Protein AF-A0A0S3EUI8-F1 (afdb_monomer_lite)

pLDDT: mean 81.5, std 19.7, range [36.56, 98.75]

Secondary structure (DSSP, 8-state):
-----G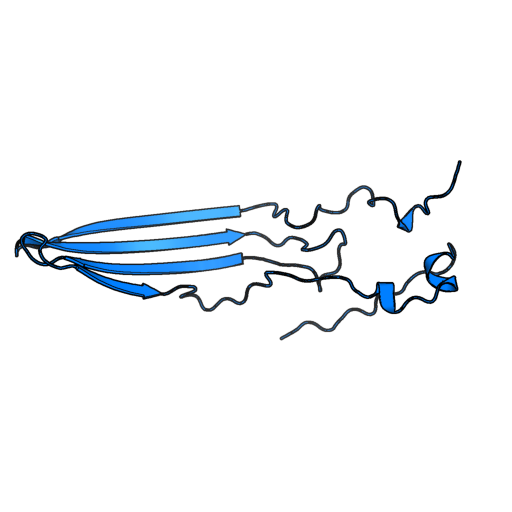GGS--TTPPPTT--S-EEEEEEEEEEE-TTS-EEEEEEEEEEEEEEESSSS--GGGEEEEEEEEEEEEEEE-GGG--EEEEEES-TT-----------GGGG--HHHHT-TT-----PPPPPP-

Radius of gyration: 24.32 Å; chains: 1; bounding box: 59×33×66 Å

InterPro domains:
  IPR036942 TonB-dependent receptor-like, beta-barrel domain superfamily [G3DSA:2.40.170.20] (5-123)

Foldseek 3Di:
DDPAPPVNDLDPPFFAAPDFPDKDKDKDWDKDQDPQQKIKIKIKIKIWTDKGANHSDDAPQRIWIDHIWMWIKMKIADHPRPDIDMDIDTRPVVDDTDPHDDDPCVVVDDPCQVPDPPRDDDDDRDDDDD

Sequence (130 aa):
MTGIPVQTGIPNGINTGQTPKHSLNLTGVYELELANGGGVTLSADWQYKSRYQLELNDDPAFSSETPGVLNGSISYRTPGDKWQFTVWGKNLTNKDVVIFGNDFRFFSYSFGEAFNPEVRISIPAQPPHG

Organism: NCBI:txid1332080

Structure (mmCIF, N/CA/C/O backbone):
data_AF-A0A0S3EUI8-F1
#
_entry.id   AF-A0A0S3EUI8-F1
#
loop_
_atom_site.group_PDB
_atom_site.id
_atom_site.type_symbol
_atom_site.label_atom_id
_atom_site.label_alt_id
_atom_site.label_comp_id
_atom_site.label_asym_id
_atom_site.label_entity_id
_atom_site.label_seq_id
_atom_site.pdbx_PDB_ins_code
_atom_site.Cartn_x
_atom_site.Cartn_y
_atom_site.Cartn_z
_atom_site.occupancy
_atom_site.B_iso_or_equiv
_atom_site.auth_seq_id
_atom_site.auth_comp_id
_atom_site.auth_asym_id
_atom_site.auth_atom_id
_atom_site.pdbx_PDB_model_num
ATOM 1 N N . MET A 1 1 ? 39.490 16.113 -30.251 1.00 36.56 1 MET A N 1
ATOM 2 C CA . MET A 1 1 ? 39.085 15.298 -29.087 1.00 36.56 1 MET A CA 1
ATOM 3 C C . MET A 1 1 ? 37.773 14.628 -29.452 1.00 36.56 1 MET A C 1
ATOM 5 O O . MET A 1 1 ? 36.723 15.235 -29.330 1.00 36.56 1 MET A O 1
ATOM 9 N N . THR A 1 2 ? 37.849 13.433 -30.020 1.00 51.06 2 THR A N 1
ATOM 10 C CA . THR A 1 2 ? 36.707 12.670 -30.542 1.00 51.06 2 THR A CA 1
ATOM 11 C C . THR A 1 2 ? 36.930 11.249 -30.052 1.00 51.06 2 THR A C 1
ATOM 13 O O . THR A 1 2 ? 37.718 10.518 -30.637 1.00 51.06 2 THR A O 1
ATOM 16 N N . GLY A 1 3 ? 36.384 10.920 -28.882 1.00 45.53 3 GLY A N 1
ATOM 17 C CA . GLY A 1 3 ? 36.823 9.736 -28.134 1.00 45.53 3 GLY A CA 1
ATOM 18 C C . GLY A 1 3 ? 35.781 9.151 -27.192 1.00 45.53 3 GLY A C 1
ATOM 19 O O . GLY A 1 3 ? 36.146 8.489 -26.232 1.00 45.53 3 GLY A O 1
ATOM 20 N N . ILE A 1 4 ? 34.499 9.400 -27.448 1.00 41.75 4 ILE A N 1
ATOM 21 C CA . ILE A 1 4 ? 33.407 8.714 -26.760 1.00 41.75 4 ILE A CA 1
ATOM 22 C C . ILE A 1 4 ? 32.559 8.075 -27.866 1.00 41.75 4 ILE A C 1
ATOM 24 O O . ILE A 1 4 ? 31.962 8.816 -28.654 1.00 41.75 4 ILE A O 1
ATOM 28 N N . PRO A 1 5 ? 32.555 6.735 -28.010 1.00 42.94 5 PRO A N 1
ATOM 29 C CA . PRO A 1 5 ? 31.640 6.048 -28.914 1.00 42.94 5 PRO A CA 1
ATOM 30 C C . PRO A 1 5 ? 30.206 6.513 -28.637 1.00 42.94 5 PRO A C 1
ATOM 32 O O . PRO A 1 5 ? 29.818 6.604 -27.474 1.00 42.94 5 PRO A O 1
ATOM 35 N N . VAL A 1 6 ? 29.388 6.757 -29.668 1.00 48.84 6 VAL A N 1
ATOM 36 C CA . VAL A 1 6 ? 27.946 7.080 -29.506 1.00 48.84 6 VAL A CA 1
ATOM 37 C C . VAL A 1 6 ? 27.223 6.047 -28.624 1.00 48.84 6 VAL A C 1
ATOM 39 O O . VAL A 1 6 ? 26.258 6.376 -27.949 1.00 48.84 6 VAL A O 1
ATOM 42 N N . GLN A 1 7 ? 27.760 4.829 -28.559 1.00 49.28 7 GLN A N 1
ATOM 43 C CA . GLN A 1 7 ? 27.307 3.709 -27.734 1.00 49.28 7 GLN A CA 1
ATOM 44 C C . GLN A 1 7 ? 27.575 3.863 -26.220 1.00 49.28 7 GLN A C 1
ATOM 46 O O . GLN A 1 7 ? 27.066 3.077 -25.432 1.00 49.28 7 GLN A O 1
ATOM 51 N N . THR A 1 8 ? 28.359 4.866 -25.814 1.00 47.72 8 THR A N 1
ATOM 52 C CA . THR A 1 8 ? 28.654 5.219 -24.407 1.00 47.72 8 THR A CA 1
ATOM 53 C C . THR A 1 8 ? 28.027 6.553 -23.982 1.00 47.72 8 THR A C 1
ATOM 55 O O . THR A 1 8 ? 28.089 6.923 -22.812 1.00 47.72 8 THR A O 1
ATOM 58 N N . GLY A 1 9 ? 27.413 7.286 -24.918 1.00 50.75 9 GLY A N 1
ATOM 59 C CA . GLY A 1 9 ? 26.541 8.412 -24.591 1.00 50.75 9 GLY A CA 1
ATOM 60 C C . GLY A 1 9 ? 25.160 7.895 -24.207 1.00 50.75 9 GLY A C 1
ATOM 61 O O . GLY A 1 9 ? 24.730 6.887 -24.752 1.00 50.75 9 GLY A O 1
ATOM 62 N N . ILE A 1 10 ? 24.462 8.575 -23.292 1.00 56.81 10 ILE A N 1
ATOM 63 C CA . ILE A 1 10 ? 23.057 8.272 -22.980 1.00 56.81 10 ILE A CA 1
ATOM 64 C C . ILE A 1 10 ? 22.254 8.401 -24.284 1.00 56.81 10 ILE A C 1
ATOM 66 O O . ILE A 1 10 ? 22.205 9.508 -24.829 1.00 56.81 10 ILE A O 1
ATOM 70 N N . PRO A 1 11 ? 21.661 7.315 -24.820 1.00 58.75 11 PRO A N 1
ATOM 71 C CA . PRO A 1 11 ? 20.861 7.409 -26.032 1.00 58.75 11 PRO A CA 1
ATOM 72 C C . PRO A 1 11 ? 19.771 8.481 -25.895 1.00 58.75 11 PRO A C 1
ATOM 74 O O . PRO A 1 11 ? 19.094 8.585 -24.873 1.00 58.75 11 PRO A O 1
ATOM 77 N N . ASN A 1 12 ? 19.584 9.305 -26.924 1.00 61.78 12 ASN A N 1
ATOM 78 C CA . ASN A 1 12 ? 18.471 10.250 -26.928 1.00 61.78 12 ASN A CA 1
ATOM 79 C C . ASN A 1 12 ? 17.155 9.468 -27.070 1.00 61.78 12 ASN A C 1
ATOM 81 O O . ASN A 1 12 ? 16.988 8.717 -28.028 1.00 61.78 12 ASN A O 1
ATOM 85 N N . GLY A 1 13 ? 16.217 9.673 -26.142 1.00 67.00 13 GLY A N 1
ATOM 86 C CA . GLY A 1 13 ? 14.861 9.114 -26.218 1.00 67.00 13 GLY A CA 1
ATOM 87 C C . GLY A 1 13 ? 14.603 7.821 -25.435 1.00 67.00 13 GLY A C 1
ATOM 88 O O . GLY A 1 13 ? 13.474 7.337 -25.479 1.00 67.00 13 GLY A O 1
ATOM 89 N N . ILE A 1 14 ? 15.581 7.282 -24.700 1.00 67.12 14 ILE A N 1
ATOM 90 C CA . ILE A 1 14 ? 15.333 6.186 -23.744 1.00 67.12 14 ILE A CA 1
ATOM 91 C C . ILE A 1 14 ? 14.808 6.722 -22.410 1.00 67.12 14 ILE A C 1
ATOM 93 O O . ILE A 1 14 ? 15.141 7.833 -21.988 1.00 67.12 14 ILE A O 1
ATOM 97 N N . ASN A 1 15 ? 13.968 5.929 -21.742 1.00 69.38 15 ASN A N 1
ATOM 98 C CA . ASN A 1 15 ? 13.445 6.302 -20.432 1.00 69.38 15 ASN A CA 1
ATOM 99 C C . ASN A 1 15 ? 14.578 6.310 -19.401 1.00 69.38 15 ASN A C 1
ATOM 101 O O . ASN A 1 15 ? 15.429 5.422 -19.377 1.00 69.38 15 ASN A O 1
ATOM 105 N N . THR A 1 16 ? 14.566 7.301 -18.514 1.00 74.50 16 THR A N 1
ATOM 106 C CA . THR A 1 16 ? 15.448 7.303 -17.350 1.00 74.50 16 THR A CA 1
ATOM 107 C C . THR A 1 16 ? 15.092 6.131 -16.436 1.00 74.50 16 THR A C 1
ATOM 109 O O . THR A 1 16 ? 13.914 5.860 -16.176 1.00 74.50 16 THR A O 1
ATOM 112 N N . GLY A 1 17 ? 16.113 5.442 -15.925 1.00 82.94 17 GLY A N 1
ATOM 113 C CA . GLY A 1 17 ? 15.925 4.390 -14.932 1.00 82.94 17 GLY A CA 1
ATOM 114 C C . GLY A 1 17 ? 15.180 4.910 -13.697 1.00 82.94 17 GLY A C 1
ATOM 115 O O . GLY A 1 17 ? 15.218 6.100 -13.376 1.00 82.94 17 GLY A O 1
ATOM 116 N N . GLN A 1 18 ? 14.470 4.020 -13.010 1.00 89.25 18 GLN A N 1
ATOM 117 C CA . GLN A 1 18 ? 13.734 4.292 -11.770 1.00 89.25 18 GLN A CA 1
ATOM 118 C C . GLN A 1 18 ? 12.658 5.388 -11.890 1.00 89.25 18 GLN A C 1
ATOM 120 O O . GLN A 1 18 ? 12.260 5.979 -10.888 1.00 89.25 18 GLN A O 1
ATOM 125 N N . THR A 1 19 ? 12.165 5.663 -13.103 1.00 90.62 19 THR A N 1
ATOM 126 C CA . THR A 1 19 ? 11.233 6.771 -13.364 1.00 90.62 19 THR A CA 1
ATOM 127 C C . THR A 1 19 ? 9.889 6.256 -13.899 1.00 90.62 19 THR A C 1
ATOM 129 O O . THR A 1 19 ? 9.646 6.281 -15.108 1.00 90.62 19 THR A O 1
ATOM 132 N N . PRO A 1 20 ? 8.988 5.751 -13.034 1.00 92.69 20 PRO A N 1
ATOM 133 C CA . PRO A 1 20 ? 7.649 5.358 -13.458 1.00 92.69 20 PRO A CA 1
ATOM 134 C C . PRO A 1 20 ? 6.844 6.565 -13.937 1.00 92.69 20 PRO A C 1
ATOM 136 O O . PRO A 1 20 ? 6.795 7.598 -13.273 1.00 92.69 20 PRO A O 1
ATOM 139 N N . LYS A 1 21 ? 6.165 6.412 -15.080 1.00 93.25 21 LYS A N 1
ATOM 140 C CA . LYS A 1 21 ? 5.318 7.470 -15.658 1.00 93.25 21 LYS A CA 1
ATOM 141 C C . LYS A 1 21 ? 4.116 7.799 -14.777 1.00 93.25 21 LYS A C 1
ATOM 143 O O . LYS A 1 21 ? 3.705 8.953 -14.699 1.00 93.25 21 LYS A O 1
ATOM 148 N N . HIS A 1 22 ? 3.558 6.787 -14.116 1.00 96.12 22 HIS A N 1
ATOM 149 C CA . HIS A 1 22 ? 2.429 6.934 -13.211 1.00 96.12 22 HIS A CA 1
ATOM 150 C C . HIS A 1 22 ? 2.714 6.209 -11.898 1.00 96.12 22 HIS A C 1
ATOM 152 O O . HIS A 1 22 ? 3.080 5.033 -11.890 1.00 96.12 22 HIS A O 1
ATOM 158 N N . SER A 1 23 ? 2.507 6.910 -10.788 1.00 97.56 23 SER A N 1
ATOM 159 C CA . SER A 1 23 ? 2.603 6.372 -9.434 1.00 97.56 23 SER A CA 1
ATOM 160 C C . SER A 1 23 ? 1.412 6.871 -8.627 1.00 97.56 23 SER A C 1
ATOM 162 O O . SER A 1 23 ? 1.046 8.040 -8.733 1.00 97.56 23 SER A O 1
ATOM 164 N N . LEU A 1 24 ? 0.824 6.000 -7.813 1.00 98.06 24 LEU A N 1
ATOM 165 C CA . LEU A 1 24 ? -0.296 6.327 -6.937 1.00 98.06 24 LEU A CA 1
ATOM 166 C C . LEU A 1 24 ? -0.118 5.614 -5.598 1.00 98.06 24 LEU A C 1
ATOM 168 O O . LEU A 1 24 ? 0.187 4.426 -5.571 1.00 98.06 24 LEU A O 1
ATOM 172 N N . ASN A 1 25 ? -0.332 6.340 -4.503 1.00 97.88 25 ASN A N 1
ATOM 173 C CA . ASN A 1 25 ? -0.401 5.786 -3.156 1.00 97.88 25 ASN A CA 1
ATOM 174 C C . ASN A 1 25 ? -1.718 6.234 -2.528 1.00 97.88 25 ASN A C 1
ATOM 176 O O . ASN A 1 25 ? -2.051 7.419 -2.584 1.00 97.88 25 ASN A O 1
ATOM 180 N N . LEU A 1 26 ? -2.459 5.294 -1.955 1.00 98.25 26 LEU A N 1
ATOM 181 C CA . LEU A 1 26 ? -3.726 5.552 -1.288 1.00 98.25 26 LEU A CA 1
ATOM 182 C C . LEU A 1 26 ? -3.696 4.916 0.097 1.00 98.25 26 LEU A C 1
ATOM 184 O O . LEU A 1 26 ? -3.558 3.702 0.220 1.00 98.25 26 LEU A O 1
ATOM 188 N N . THR A 1 27 ? -3.880 5.733 1.127 1.00 98.44 27 THR A N 1
ATOM 189 C CA . THR A 1 27 ? -3.909 5.277 2.516 1.00 98.44 27 THR A CA 1
ATOM 190 C C . THR A 1 27 ? -5.253 5.635 3.134 1.00 98.44 27 THR A C 1
ATOM 192 O O . THR A 1 27 ? -5.728 6.761 2.994 1.00 98.44 27 THR A O 1
ATOM 195 N N . GLY A 1 28 ? -5.866 4.672 3.816 1.00 98.44 28 GLY A N 1
ATOM 196 C CA . GLY A 1 28 ? -7.104 4.851 4.562 1.00 98.44 28 GLY A CA 1
ATOM 197 C C . GLY A 1 28 ? -6.923 4.412 6.007 1.00 98.44 28 GLY A C 1
ATOM 198 O O . GLY A 1 28 ? -6.335 3.361 6.269 1.00 98.44 28 GLY A O 1
ATOM 199 N N . VAL A 1 29 ? -7.443 5.211 6.935 1.00 98.62 29 VAL A N 1
ATOM 200 C CA . VAL A 1 29 ? -7.518 4.876 8.359 1.00 98.62 29 VAL A CA 1
ATOM 201 C C . VAL A 1 29 ? -8.945 5.114 8.822 1.00 98.62 29 VAL A C 1
ATOM 203 O O . VAL A 1 29 ? -9.539 6.145 8.507 1.00 98.62 29 VAL A O 1
ATOM 206 N N . TYR A 1 30 ? -9.497 4.148 9.544 1.00 98.56 30 TYR A N 1
ATOM 207 C CA . TYR A 1 30 ? -10.821 4.242 10.132 1.00 98.56 30 TYR A CA 1
ATOM 208 C C . TYR A 1 30 ? -10.756 3.895 11.613 1.00 98.56 30 TYR A C 1
ATOM 210 O O . TYR A 1 30 ? -10.237 2.842 11.986 1.00 98.56 30 TYR A O 1
ATOM 218 N N . GLU A 1 31 ? -11.297 4.781 12.439 1.00 98.12 31 GLU A N 1
ATOM 219 C CA . GLU A 1 31 ? -11.345 4.634 13.888 1.00 98.12 31 GLU A CA 1
ATOM 220 C C . GLU A 1 31 ? -12.792 4.443 14.329 1.00 98.12 31 GLU A C 1
ATOM 222 O O . GLU A 1 31 ? -13.682 5.217 13.972 1.00 98.12 31 GLU A O 1
ATOM 227 N N . LEU A 1 32 ? -13.017 3.383 15.096 1.00 97.88 32 LEU A N 1
ATOM 228 C CA . LEU A 1 32 ? -14.309 3.022 15.648 1.00 97.88 32 LEU A CA 1
ATOM 229 C C . LEU A 1 32 ? -14.209 2.998 17.170 1.00 97.88 32 LEU A C 1
ATOM 231 O O . LEU A 1 32 ? -13.534 2.139 17.738 1.00 97.88 32 LEU A O 1
ATOM 235 N N . GLU A 1 33 ? -14.932 3.900 17.821 1.00 97.75 33 GLU A N 1
ATOM 236 C CA . GLU A 1 33 ? -15.163 3.831 19.262 1.00 97.75 33 GLU A CA 1
ATOM 237 C C . GLU A 1 33 ? -16.246 2.784 19.555 1.00 97.75 33 GLU A C 1
ATOM 239 O O . GLU A 1 33 ? -17.314 2.760 18.937 1.00 97.75 33 GLU A O 1
ATOM 244 N N . LEU A 1 34 ? -15.963 1.886 20.493 1.00 96.62 34 LEU A N 1
ATOM 245 C CA . LEU A 1 34 ? -16.860 0.814 20.900 1.00 96.62 34 LEU A CA 1
ATOM 246 C C . LEU A 1 34 ? -17.694 1.242 22.110 1.00 96.62 34 LEU A C 1
ATOM 248 O O . LEU A 1 34 ? -17.251 2.002 22.968 1.00 96.62 34 LEU A O 1
ATOM 252 N N . ALA A 1 35 ? -18.887 0.663 22.253 1.00 95.88 35 ALA A N 1
ATOM 253 C CA . ALA A 1 35 ? -19.795 0.974 23.361 1.00 95.88 35 ALA A CA 1
ATOM 254 C C . ALA A 1 35 ? -19.211 0.679 24.760 1.00 95.88 35 ALA A C 1
ATOM 256 O O . ALA A 1 35 ? -19.668 1.245 25.749 1.00 95.88 35 ALA A O 1
ATOM 257 N N . ASN A 1 36 ? -18.204 -0.195 24.858 1.00 95.06 36 ASN A N 1
ATOM 258 C CA . ASN A 1 36 ? -17.504 -0.489 26.111 1.00 95.06 36 ASN A CA 1
ATOM 259 C C . ASN A 1 36 ? -16.390 0.526 26.448 1.00 95.06 36 ASN A C 1
ATOM 261 O O . ASN A 1 36 ? -15.695 0.334 27.444 1.00 95.06 36 ASN A O 1
ATOM 265 N N . GLY A 1 37 ? -16.198 1.566 25.629 1.00 95.94 37 GLY A N 1
ATOM 266 C CA . GLY A 1 37 ? -15.152 2.580 25.779 1.00 95.94 37 GLY A CA 1
ATOM 267 C C . GLY A 1 37 ? -13.776 2.163 25.253 1.00 95.94 37 GLY A C 1
ATOM 268 O O . GLY A 1 37 ? -12.806 2.877 25.485 1.00 95.94 37 GLY A O 1
ATOM 269 N N . GLY A 1 38 ? -13.668 0.996 24.608 1.00 97.56 38 GLY A N 1
ATOM 270 C CA . GLY A 1 38 ? -12.490 0.611 23.827 1.00 97.56 38 GLY A CA 1
ATOM 271 C C . GLY A 1 38 ? -12.567 1.146 22.397 1.00 97.56 38 GLY A C 1
ATOM 272 O O . GLY A 1 38 ? -13.607 1.639 21.975 1.00 97.56 38 GLY A O 1
ATOM 273 N N . GLY A 1 39 ? -11.491 0.993 21.627 1.00 98.38 39 GLY A N 1
ATOM 274 C CA . GLY A 1 39 ? -11.428 1.473 20.243 1.00 98.38 39 GLY A CA 1
ATOM 275 C C . GLY A 1 39 ? -10.828 0.447 19.290 1.00 98.38 39 GLY A C 1
ATOM 276 O O . GLY A 1 39 ? -9.975 -0.349 19.684 1.00 98.38 39 GLY A O 1
ATOM 277 N N . VAL A 1 40 ? -11.261 0.465 18.032 1.00 98.50 40 VAL A N 1
ATOM 278 C CA . VAL A 1 40 ? -10.650 -0.298 16.938 1.00 98.50 40 VAL A CA 1
ATOM 279 C C . VAL A 1 40 ? -10.166 0.665 15.865 1.00 98.50 40 VAL A C 1
ATOM 281 O O . VAL A 1 40 ? -10.935 1.492 15.385 1.00 98.50 40 VAL A O 1
ATOM 284 N N . THR A 1 41 ? -8.916 0.510 15.441 1.00 98.75 41 THR A N 1
ATOM 285 C CA . THR A 1 41 ? -8.353 1.227 14.295 1.00 98.75 41 THR A CA 1
ATOM 286 C C . THR A 1 41 ? -8.062 0.238 13.179 1.00 98.75 41 THR A C 1
ATOM 288 O O . THR A 1 41 ? -7.320 -0.730 13.366 1.00 98.75 41 THR A O 1
ATOM 291 N N . LEU A 1 42 ? -8.635 0.493 12.009 1.00 98.69 42 LEU A N 1
ATOM 292 C CA . LEU A 1 42 ? -8.351 -0.220 10.772 1.00 98.69 42 LEU A CA 1
ATOM 293 C C . LEU A 1 42 ? -7.488 0.677 9.894 1.00 98.69 42 LEU A C 1
ATOM 295 O O . LEU A 1 42 ? -7.861 1.820 9.641 1.00 98.69 42 LEU A O 1
ATOM 299 N N . SER A 1 43 ? -6.374 0.151 9.396 1.00 98.69 43 SER A N 1
ATOM 300 C CA . SER A 1 43 ? -5.498 0.879 8.477 1.00 98.69 43 SER A CA 1
ATOM 301 C C . SER A 1 43 ? -5.211 0.040 7.243 1.00 98.69 43 SER A C 1
ATOM 303 O O . SER A 1 43 ? -4.934 -1.156 7.352 1.00 98.69 43 SER A O 1
ATOM 305 N N . ALA A 1 44 ? -5.234 0.679 6.079 1.00 98.56 44 ALA A N 1
ATOM 306 C CA . ALA A 1 44 ? -4.875 0.081 4.803 1.00 98.56 44 ALA A CA 1
ATOM 307 C C . ALA A 1 44 ? -4.034 1.060 3.976 1.00 98.56 44 ALA A C 1
ATOM 309 O O . ALA A 1 44 ? -4.299 2.260 3.960 1.00 98.56 44 ALA A O 1
ATOM 310 N N . ASP A 1 45 ? -3.032 0.536 3.280 1.00 98.56 45 ASP A N 1
ATOM 311 C CA . ASP A 1 45 ? -2.131 1.291 2.412 1.00 98.56 45 ASP A CA 1
ATOM 312 C C . ASP A 1 45 ? -1.957 0.549 1.089 1.00 98.56 45 ASP A C 1
ATOM 314 O O . ASP A 1 45 ? -1.548 -0.611 1.075 1.00 98.56 45 ASP A O 1
ATOM 318 N N . TRP A 1 46 ? -2.291 1.202 -0.018 1.00 98.56 46 TRP A N 1
ATOM 319 C CA . TRP A 1 46 ? -2.221 0.633 -1.355 1.00 98.56 46 TRP A CA 1
ATOM 320 C C . TRP A 1 46 ? -1.278 1.441 -2.240 1.00 98.56 46 TRP A C 1
ATOM 322 O O . TRP A 1 46 ? -1.399 2.662 -2.338 1.00 98.56 46 TRP A O 1
ATOM 332 N N . GLN A 1 47 ? -0.364 0.746 -2.914 1.00 98.38 47 GLN A N 1
ATOM 333 C CA . GLN A 1 47 ? 0.690 1.358 -3.721 1.00 98.38 47 GLN A CA 1
ATOM 334 C C . GLN A 1 47 ? 0.674 0.817 -5.147 1.00 98.38 47 GLN A C 1
ATOM 336 O O . GLN A 1 47 ? 0.658 -0.397 -5.364 1.00 98.38 47 GLN A O 1
ATOM 341 N N . TYR A 1 48 ? 0.748 1.719 -6.121 1.00 98.00 48 TYR A N 1
ATOM 342 C CA . TYR A 1 48 ? 0.829 1.400 -7.539 1.00 98.00 48 TYR A CA 1
ATOM 343 C C . TYR A 1 48 ? 1.918 2.204 -8.244 1.00 98.00 48 TYR A C 1
ATOM 345 O O . TYR A 1 48 ? 2.034 3.416 -8.061 1.00 98.00 48 TYR A O 1
ATOM 353 N N . LYS A 1 49 ? 2.674 1.529 -9.110 1.00 97.69 49 LYS A N 1
ATOM 354 C CA . LYS A 1 49 ? 3.623 2.128 -10.051 1.00 97.69 49 LYS A CA 1
ATOM 355 C C . LYS A 1 49 ? 3.477 1.427 -11.392 1.00 97.69 49 LYS A C 1
ATOM 357 O O . LYS A 1 49 ? 3.610 0.204 -11.456 1.00 97.69 49 LYS A O 1
ATOM 362 N N . SER A 1 50 ? 3.234 2.198 -12.451 1.00 95.88 50 SER A N 1
ATOM 363 C CA . SER A 1 50 ? 3.287 1.690 -13.825 1.00 95.88 50 SER A CA 1
ATOM 364 C C . SER A 1 50 ? 4.680 1.152 -14.138 1.00 95.88 50 SER A C 1
ATOM 366 O O . SER A 1 50 ? 5.653 1.618 -13.545 1.00 95.88 50 SER A O 1
ATOM 368 N N . ARG A 1 51 ? 4.783 0.269 -15.134 1.00 93.94 51 ARG A N 1
ATOM 369 C CA . ARG A 1 51 ? 6.063 -0.256 -15.616 1.00 93.94 51 ARG A CA 1
ATOM 370 C C . ARG A 1 51 ? 7.106 0.836 -15.863 1.00 93.94 51 ARG A C 1
ATOM 372 O O . ARG A 1 51 ? 6.801 1.878 -16.447 1.00 93.94 51 ARG A O 1
ATOM 379 N N . TYR A 1 52 ? 8.328 0.568 -15.426 1.00 91.75 52 TYR A N 1
ATOM 380 C CA . TYR A 1 52 ? 9.489 1.438 -15.567 1.00 91.75 52 TYR A CA 1
ATOM 381 C C . TYR A 1 52 ? 10.767 0.613 -15.733 1.00 91.75 52 TYR A C 1
ATOM 383 O O . TYR A 1 52 ? 10.783 -0.573 -15.408 1.00 91.75 52 TYR A O 1
ATOM 391 N N . GLN A 1 53 ? 11.827 1.239 -16.244 1.00 90.50 53 GLN A N 1
ATOM 392 C CA . GLN A 1 53 ? 13.132 0.592 -16.382 1.00 90.50 53 GLN A CA 1
ATOM 393 C C . GLN A 1 53 ? 13.941 0.735 -15.094 1.00 90.50 53 GLN A C 1
ATOM 395 O O . GLN A 1 53 ? 13.908 1.781 -14.451 1.00 90.50 53 GLN A O 1
ATOM 400 N N . LEU A 1 54 ? 14.667 -0.304 -14.705 1.00 89.69 54 LEU A N 1
ATOM 401 C CA . LEU A 1 54 ? 15.597 -0.315 -13.575 1.00 89.69 54 LEU A CA 1
ATOM 402 C C . LEU A 1 54 ? 16.955 0.269 -13.973 1.00 89.69 54 LEU A C 1
ATOM 404 O O . LEU A 1 54 ? 17.625 0.858 -13.128 1.00 89.69 54 LEU A O 1
ATOM 408 N N . GLU A 1 55 ? 17.299 0.160 -15.256 1.00 82.88 55 GLU A N 1
ATOM 409 C CA . GLU A 1 55 ? 18.534 0.641 -15.865 1.00 82.88 55 GLU A CA 1
ATOM 410 C C . GLU A 1 55 ? 18.280 1.627 -17.015 1.00 82.88 55 GLU A C 1
ATOM 412 O O . GLU A 1 55 ? 17.150 1.838 -17.449 1.00 82.88 55 GLU A O 1
ATOM 417 N N . LEU A 1 56 ? 19.353 2.240 -17.521 1.00 77.06 56 LEU A N 1
ATOM 418 C CA . LEU A 1 56 ? 19.335 3.132 -18.680 1.00 77.06 56 LEU A CA 1
ATOM 419 C C . LEU A 1 56 ? 19.374 2.337 -20.003 1.00 77.06 56 LEU A C 1
ATOM 421 O O . LEU A 1 56 ? 20.245 2.527 -20.849 1.00 77.06 56 LEU A O 1
ATOM 425 N N . ASN A 1 57 ? 18.445 1.399 -20.157 1.00 73.56 57 ASN A N 1
ATOM 426 C CA . ASN A 1 57 ? 18.227 0.618 -21.371 1.00 73.56 57 ASN A CA 1
ATOM 427 C C . ASN A 1 57 ? 16.756 0.162 -21.429 1.00 73.56 57 ASN A C 1
ATOM 429 O O . ASN A 1 57 ? 16.030 0.272 -20.444 1.00 73.56 57 ASN A O 1
ATOM 433 N N . ASP A 1 58 ? 16.310 -0.327 -22.588 1.00 74.12 58 ASP A N 1
ATOM 434 C CA . ASP A 1 58 ? 14.923 -0.773 -22.792 1.00 74.12 58 ASP A CA 1
ATOM 435 C C . ASP A 1 58 ? 14.745 -2.300 -22.691 1.00 74.12 58 ASP A C 1
ATOM 437 O O . ASP A 1 58 ? 13.753 -2.847 -23.175 1.00 74.12 58 ASP A O 1
ATOM 441 N N . ASP A 1 59 ? 15.693 -3.010 -22.075 1.00 78.62 59 ASP A N 1
ATOM 442 C CA . ASP A 1 59 ? 15.609 -4.462 -21.939 1.00 78.62 59 ASP A CA 1
ATOM 443 C C . ASP A 1 59 ? 14.486 -4.860 -20.959 1.00 78.62 59 ASP A C 1
ATOM 445 O O . ASP A 1 59 ? 14.518 -4.465 -19.789 1.00 78.62 59 ASP A O 1
ATOM 449 N N . PRO A 1 60 ? 13.506 -5.684 -21.377 1.00 80.88 60 PRO A N 1
ATOM 450 C CA . PRO A 1 60 ? 12.438 -6.146 -20.495 1.00 80.88 60 PRO A CA 1
ATOM 451 C C . PRO A 1 60 ? 12.933 -6.864 -19.232 1.00 80.88 60 PRO A C 1
ATOM 453 O O . PRO A 1 60 ? 12.235 -6.826 -18.214 1.00 80.88 60 PRO A O 1
ATOM 456 N N . ALA A 1 61 ? 14.118 -7.488 -19.277 1.00 81.62 61 ALA A N 1
ATOM 457 C CA . ALA A 1 61 ? 14.737 -8.158 -18.133 1.00 81.62 61 ALA A CA 1
ATOM 458 C C . ALA A 1 61 ? 15.094 -7.188 -16.994 1.00 81.62 61 ALA A C 1
ATOM 460 O O . ALA A 1 61 ? 15.194 -7.608 -15.841 1.00 81.62 61 ALA A O 1
ATOM 461 N N . PHE A 1 62 ? 15.238 -5.897 -17.300 1.00 88.25 62 PHE A N 1
ATOM 462 C CA . PHE A 1 62 ? 15.495 -4.834 -16.333 1.00 88.25 62 PHE A CA 1
ATOM 463 C C . PHE A 1 62 ? 14.292 -3.908 -16.185 1.00 88.25 62 PHE 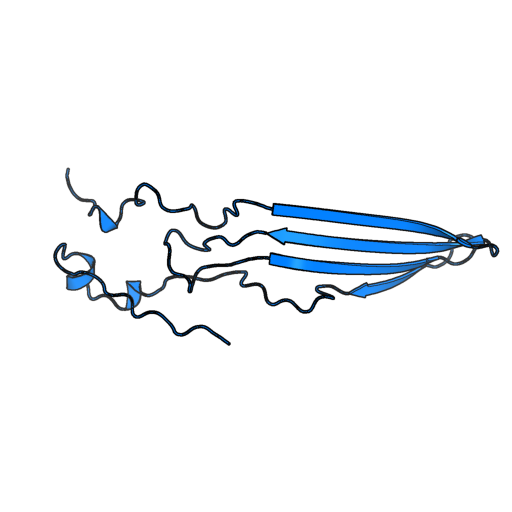A C 1
ATOM 465 O O . PHE A 1 62 ? 14.458 -2.734 -15.878 1.00 88.25 62 PHE A O 1
ATOM 472 N N . SER A 1 63 ? 13.074 -4.423 -16.356 1.00 90.69 63 SER A N 1
ATOM 473 C CA . SER A 1 63 ? 11.853 -3.673 -16.064 1.00 90.69 63 SER A CA 1
ATOM 474 C C . SER A 1 63 ? 11.267 -4.044 -14.700 1.00 90.69 63 SER A C 1
ATOM 476 O O . SER A 1 63 ? 11.426 -5.160 -14.207 1.00 90.69 63 SER A O 1
ATOM 478 N N . SER A 1 64 ? 10.578 -3.094 -14.077 1.00 94.38 64 SER A N 1
ATOM 479 C CA . SER A 1 64 ? 9.861 -3.288 -12.819 1.00 94.38 64 SER A CA 1
ATOM 480 C C . SER A 1 64 ? 8.506 -2.599 -12.851 1.00 94.38 64 SER A C 1
ATOM 482 O O . SER A 1 64 ? 8.263 -1.698 -13.654 1.00 94.38 64 SER A O 1
ATOM 484 N N . GLU A 1 65 ? 7.608 -3.035 -11.977 1.00 95.50 65 GLU A N 1
ATOM 485 C CA . GLU A 1 65 ? 6.312 -2.421 -11.726 1.00 95.50 65 GLU A CA 1
ATOM 486 C C . GLU A 1 65 ? 5.854 -2.722 -10.296 1.00 95.50 65 GLU A C 1
ATOM 488 O O . GLU A 1 65 ? 6.326 -3.654 -9.647 1.00 95.50 65 GLU A O 1
ATOM 493 N N . THR A 1 66 ? 4.918 -1.925 -9.784 1.00 97.12 66 THR A N 1
ATOM 494 C CA . THR A 1 66 ? 4.232 -2.210 -8.517 1.00 97.12 66 THR A CA 1
ATOM 495 C C . THR A 1 66 ? 2.744 -2.324 -8.831 1.00 97.12 66 THR A C 1
ATOM 497 O O . THR A 1 66 ? 2.056 -1.304 -8.868 1.00 97.12 66 THR A O 1
ATOM 500 N N . PRO A 1 67 ? 2.220 -3.530 -9.113 1.00 94.00 67 PRO A N 1
ATOM 501 C CA . PRO A 1 67 ? 0.870 -3.706 -9.639 1.00 94.00 67 PRO A CA 1
ATOM 502 C C . PRO A 1 67 ? -0.168 -3.775 -8.508 1.00 94.00 67 PRO A C 1
ATOM 504 O O . PRO A 1 67 ? -0.925 -4.739 -8.396 1.00 94.00 67 PRO A O 1
ATOM 507 N N . GLY A 1 68 ? -0.191 -2.758 -7.642 1.00 96.38 68 GLY A N 1
ATOM 508 C CA . GLY A 1 68 ? -1.154 -2.671 -6.545 1.00 96.38 68 GLY A CA 1
ATOM 509 C C . GLY A 1 68 ? -0.793 -3.559 -5.351 1.00 96.38 68 GLY A C 1
ATOM 510 O O . GLY A 1 68 ? -1.420 -4.595 -5.113 1.00 96.38 68 GLY A O 1
ATOM 511 N N . VAL A 1 69 ? 0.210 -3.147 -4.580 1.00 98.38 69 VAL A N 1
ATOM 512 C C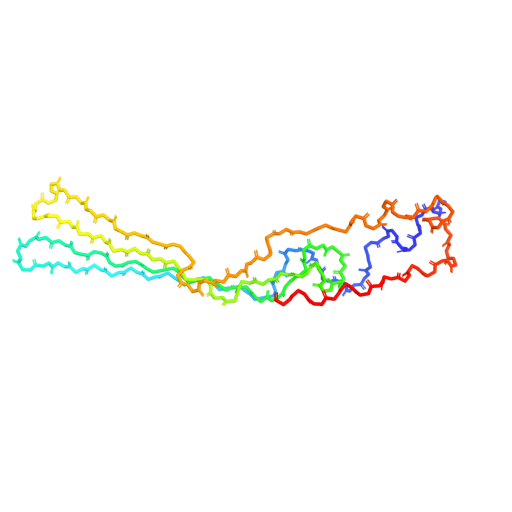A . VAL A 1 69 ? 0.592 -3.805 -3.322 1.00 98.38 69 VAL A CA 1
ATOM 513 C C . VAL A 1 69 ? -0.261 -3.238 -2.192 1.00 98.38 69 VAL A C 1
ATOM 515 O O . VAL A 1 69 ? -0.262 -2.027 -1.988 1.00 98.38 69 VAL A O 1
ATOM 518 N N . LEU A 1 70 ? -0.979 -4.104 -1.470 1.00 98.62 70 LEU A N 1
ATOM 519 C CA . LEU A 1 70 ? -1.794 -3.720 -0.313 1.00 98.62 70 LEU A CA 1
ATOM 520 C C . LEU A 1 70 ? -1.104 -4.117 0.994 1.00 98.62 70 LEU A C 1
ATOM 522 O O . LEU A 1 70 ? -0.715 -5.268 1.177 1.00 98.62 70 LEU A O 1
ATOM 526 N N . ASN A 1 71 ? -1.022 -3.185 1.931 1.00 98.69 71 ASN A N 1
ATOM 527 C CA . ASN A 1 71 ? -0.600 -3.397 3.308 1.00 98.69 71 ASN A CA 1
ATOM 528 C C . ASN A 1 71 ? -1.763 -3.052 4.239 1.00 98.69 71 ASN A C 1
ATOM 530 O O . ASN A 1 71 ? -2.632 -2.256 3.881 1.00 98.69 71 ASN A O 1
ATOM 534 N N . GLY A 1 72 ? -1.782 -3.617 5.444 1.00 98.69 72 GLY A N 1
ATOM 535 C CA . GLY A 1 72 ? -2.827 -3.276 6.399 1.00 98.69 72 GLY A CA 1
ATOM 536 C C . GLY A 1 72 ? -2.555 -3.711 7.827 1.00 98.69 72 GLY A C 1
ATOM 537 O O . GLY A 1 72 ? -1.664 -4.517 8.108 1.00 98.69 72 GLY A O 1
ATOM 538 N N . SER A 1 73 ? -3.347 -3.155 8.737 1.00 98.75 73 SER A N 1
ATOM 539 C CA . SER A 1 73 ? -3.314 -3.491 10.155 1.00 98.75 73 SER A CA 1
ATOM 540 C C . SER A 1 73 ? -4.668 -3.292 10.821 1.00 98.75 73 SER A C 1
ATOM 542 O O . SER A 1 73 ? -5.444 -2.423 10.428 1.00 98.75 73 SER A O 1
ATOM 544 N N . ILE A 1 74 ? -4.898 -4.055 11.885 1.00 98.69 74 ILE A N 1
ATOM 545 C CA . ILE A 1 74 ? -6.029 -3.910 12.797 1.00 98.69 74 ILE A CA 1
ATOM 546 C C . ILE A 1 74 ? -5.459 -3.724 14.196 1.00 98.69 74 ILE A C 1
ATOM 548 O O . ILE A 1 74 ? -4.679 -4.557 14.661 1.00 98.69 74 ILE A O 1
ATOM 552 N N . SER A 1 75 ? -5.850 -2.643 14.863 1.00 98.69 75 SER A N 1
ATOM 553 C CA . SER A 1 75 ? -5.479 -2.365 16.249 1.00 98.69 75 SER A CA 1
ATOM 554 C C . SER A 1 75 ? -6.715 -2.322 17.130 1.00 98.69 75 SER A C 1
ATOM 556 O O . SER A 1 75 ? -7.705 -1.704 16.759 1.00 98.69 75 SER A O 1
ATOM 558 N N . TYR A 1 76 ? -6.648 -2.943 18.303 1.00 98.50 76 TYR A N 1
ATOM 559 C CA . TYR A 1 76 ? -7.657 -2.831 19.350 1.00 98.50 76 TYR A CA 1
ATOM 560 C C . TYR A 1 76 ? -7.045 -2.195 20.592 1.00 98.50 76 TYR A C 1
ATOM 562 O O . TYR A 1 76 ? -6.009 -2.651 21.078 1.00 98.50 76 TYR A O 1
ATOM 570 N N . ARG A 1 77 ? -7.714 -1.177 21.123 1.00 98.50 77 ARG A N 1
ATOM 571 C CA . ARG A 1 77 ? -7.375 -0.475 22.357 1.00 98.50 77 ARG A CA 1
ATOM 572 C C . ARG A 1 77 ? -8.414 -0.793 23.427 1.00 98.50 77 ARG A C 1
ATOM 574 O O . ARG A 1 77 ? -9.615 -0.671 23.194 1.00 98.50 77 ARG A O 1
ATOM 581 N N . THR A 1 78 ? -7.958 -1.202 24.607 1.00 98.19 78 THR A N 1
ATOM 582 C CA . THR A 1 78 ? -8.840 -1.508 25.744 1.00 98.19 78 THR A CA 1
ATOM 583 C C . THR A 1 78 ? -9.479 -0.243 26.322 1.00 98.19 78 THR A C 1
ATOM 585 O O . THR A 1 78 ? -8.859 0.814 26.224 1.00 98.19 78 THR A O 1
ATOM 588 N N . PRO A 1 79 ? -10.622 -0.341 27.027 1.00 97.50 79 PRO A N 1
ATOM 589 C CA . PRO A 1 79 ? -11.235 0.810 27.682 1.00 97.50 79 PRO A CA 1
ATOM 590 C C . PRO A 1 79 ? -10.285 1.573 28.612 1.00 97.50 79 PRO A C 1
ATOM 592 O O . PRO A 1 79 ? -9.572 0.971 29.424 1.00 97.50 79 PRO A O 1
ATOM 595 N N . GLY A 1 80 ? -10.291 2.903 28.498 1.00 94.06 80 GLY A N 1
ATOM 596 C CA . GLY A 1 80 ? -9.377 3.776 29.243 1.00 94.06 80 GLY A CA 1
ATOM 597 C C . GLY A 1 80 ? -7.916 3.674 28.791 1.00 94.06 80 GLY A C 1
ATOM 598 O O . GLY A 1 80 ? -7.022 3.972 29.580 1.00 94.06 80 GLY A O 1
ATOM 599 N N . ASP A 1 81 ? -7.684 3.210 27.561 1.00 93.31 81 ASP A N 1
ATOM 600 C CA . ASP A 1 81 ? -6.429 3.294 26.805 1.00 93.31 81 ASP A CA 1
ATOM 601 C C . ASP A 1 81 ? -5.208 2.614 27.445 1.00 93.31 81 ASP A C 1
ATOM 603 O O . ASP A 1 81 ? -4.063 2.914 27.119 1.00 93.31 81 ASP A O 1
ATOM 607 N N . LYS A 1 82 ? -5.437 1.656 28.349 1.00 95.88 82 LYS A N 1
ATOM 608 C CA . LYS A 1 82 ? -4.363 1.004 29.121 1.00 95.88 82 LYS A CA 1
ATOM 609 C C . LYS A 1 82 ? -3.487 0.063 28.295 1.00 95.88 82 LYS A C 1
ATOM 611 O O . LYS A 1 82 ? -2.302 -0.068 28.582 1.00 95.88 82 LYS A O 1
ATOM 616 N N . TRP A 1 83 ? -4.075 -0.618 27.314 1.00 97.81 83 TRP A N 1
ATOM 617 C CA . TRP A 1 83 ? -3.399 -1.583 26.453 1.00 97.81 83 TRP A CA 1
ATOM 618 C C . TRP A 1 83 ? -3.876 -1.449 25.011 1.00 97.81 83 TRP A C 1
ATOM 620 O O . TRP A 1 83 ? -5.053 -1.178 24.761 1.00 97.81 83 TRP A O 1
ATOM 630 N N . GLN A 1 84 ? -2.969 -1.714 24.072 1.00 98.00 84 GLN A N 1
ATOM 631 C CA . GLN A 1 84 ? -3.265 -1.810 22.649 1.00 98.00 84 GLN A CA 1
ATOM 632 C C . GLN A 1 84 ? -2.628 -3.070 22.064 1.00 98.00 84 GLN A C 1
ATOM 634 O O . GLN A 1 84 ? -1.469 -3.380 22.337 1.00 98.00 84 GLN A O 1
ATOM 639 N N . PHE A 1 85 ? -3.386 -3.772 21.231 1.00 98.38 85 PHE A N 1
ATOM 640 C CA . PHE A 1 85 ? -2.949 -4.960 20.510 1.00 98.38 85 PHE A CA 1
ATOM 641 C C . PHE A 1 85 ? -3.114 -4.715 19.014 1.00 98.38 85 PHE A C 1
ATOM 643 O O . PHE A 1 85 ? -4.197 -4.325 18.582 1.00 98.38 85 PHE A O 1
ATOM 650 N N . THR A 1 86 ? -2.069 -4.961 18.223 1.00 98.62 86 THR A N 1
ATOM 651 C CA . THR A 1 86 ? -2.096 -4.752 16.770 1.00 98.62 86 THR A CA 1
ATOM 652 C C . THR A 1 86 ? -1.673 -6.012 16.035 1.00 98.62 86 THR A C 1
ATOM 654 O O . THR A 1 86 ? -0.635 -6.600 16.336 1.00 98.62 86 THR A O 1
ATOM 657 N N . VAL A 1 87 ? -2.452 -6.381 15.021 1.00 98.69 87 VAL A N 1
ATOM 658 C CA . VAL A 1 87 ? -2.090 -7.387 14.020 1.00 98.69 87 VAL A CA 1
ATOM 659 C C . VAL A 1 87 ? -1.902 -6.675 12.689 1.00 98.69 87 VAL A C 1
ATOM 661 O O . VAL A 1 87 ? -2.718 -5.834 12.312 1.00 98.69 87 VAL A O 1
ATOM 664 N N . TRP A 1 88 ? -0.824 -6.986 11.976 1.00 98.56 88 TRP A N 1
ATOM 665 C CA . TRP A 1 88 ? -0.477 -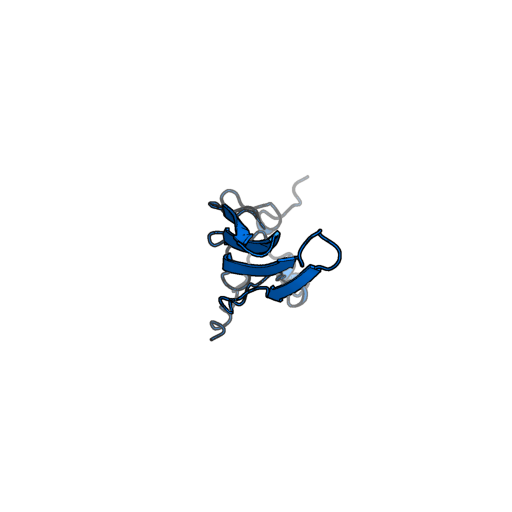6.324 10.722 1.00 98.56 88 TRP A CA 1
ATOM 666 C C . TRP A 1 88 ? 0.060 -7.312 9.693 1.00 98.56 88 TRP A C 1
ATOM 668 O O . TRP A 1 88 ? 0.536 -8.395 10.031 1.00 98.56 88 TRP A O 1
ATOM 678 N N . GLY A 1 89 ? 0.001 -6.904 8.429 1.00 98.56 89 GLY A N 1
ATOM 679 C CA . GLY A 1 89 ? 0.590 -7.631 7.317 1.00 98.56 89 GLY A CA 1
ATOM 680 C C . GLY A 1 89 ? 0.961 -6.695 6.172 1.00 98.56 89 GLY A C 1
ATOM 681 O O . GLY A 1 89 ? 0.355 -5.640 5.970 1.00 98.56 89 GLY A O 1
ATOM 682 N N . LYS A 1 90 ? 1.994 -7.086 5.431 1.00 98.19 90 LYS A N 1
ATOM 683 C CA . LYS A 1 90 ? 2.470 -6.385 4.236 1.00 98.19 90 LYS A CA 1
ATOM 684 C C . LYS A 1 90 ? 2.281 -7.272 3.022 1.00 98.19 90 LYS A C 1
ATOM 686 O O . LYS A 1 90 ? 2.323 -8.491 3.156 1.00 98.19 90 LYS A O 1
ATOM 691 N N . ASN A 1 91 ? 2.111 -6.649 1.862 1.00 97.69 91 ASN A N 1
ATOM 692 C CA . ASN A 1 91 ? 1.890 -7.348 0.601 1.00 97.69 91 ASN A CA 1
ATOM 693 C C . ASN A 1 91 ? 0.783 -8.412 0.703 1.00 97.69 91 ASN A C 1
ATOM 695 O O . ASN A 1 91 ? 0.942 -9.559 0.297 1.00 97.69 91 ASN A O 1
ATOM 699 N N . LEU A 1 92 ? -0.361 -8.012 1.259 1.00 98.19 92 LEU A N 1
ATOM 700 C CA . LEU A 1 92 ? -1.546 -8.853 1.428 1.00 98.19 92 LEU A CA 1
ATOM 701 C C . LEU A 1 92 ? -2.101 -9.358 0.082 1.00 98.19 92 LEU A C 1
ATOM 703 O O . LEU A 1 92 ? -2.849 -10.328 0.050 1.00 98.19 92 LEU A O 1
ATOM 707 N N . THR A 1 93 ? -1.726 -8.714 -1.029 1.00 97.44 93 THR A N 1
ATOM 708 C CA . THR A 1 93 ? -2.055 -9.116 -2.405 1.00 97.44 93 THR A CA 1
ATOM 709 C C . THR A 1 93 ? -1.064 -10.109 -3.019 1.00 97.44 93 THR A C 1
ATOM 711 O O . THR A 1 93 ? -1.271 -10.514 -4.164 1.00 97.44 93 THR A O 1
ATOM 714 N N . ASN A 1 94 ? -0.020 -10.503 -2.278 1.00 97.44 94 ASN A N 1
ATOM 715 C CA . ASN A 1 94 ? 1.002 -11.470 -2.678 1.00 97.44 94 ASN A CA 1
ATOM 716 C C . ASN A 1 94 ? 1.598 -11.178 -4.066 1.00 97.44 94 ASN A C 1
ATOM 718 O O . ASN A 1 94 ? 1.533 -12.002 -4.977 1.00 97.44 94 ASN A O 1
ATOM 722 N N . LYS A 1 95 ? 2.101 -9.955 -4.253 1.00 96.31 95 LYS A N 1
ATOM 723 C CA . LYS A 1 95 ? 2.736 -9.517 -5.499 1.00 96.31 95 LYS A CA 1
ATOM 724 C C . LYS A 1 95 ? 4.249 -9.600 -5.407 1.00 96.31 95 LYS A C 1
ATOM 726 O O . LYS A 1 95 ? 4.831 -9.091 -4.451 1.00 96.31 95 LYS A O 1
ATOM 731 N N . ASP A 1 96 ? 4.870 -10.138 -6.443 1.00 94.31 96 ASP A N 1
ATOM 732 C CA . ASP A 1 96 ? 6.311 -10.043 -6.626 1.00 94.31 96 ASP A CA 1
ATOM 733 C C . ASP A 1 96 ? 6.659 -8.713 -7.291 1.00 94.31 96 ASP A C 1
ATOM 735 O O . ASP A 1 96 ? 6.027 -8.289 -8.261 1.00 94.31 96 ASP A O 1
ATOM 739 N N . VAL A 1 97 ? 7.655 -8.027 -6.735 1.00 93.06 97 VAL A N 1
ATOM 740 C CA . VAL A 1 97 ? 8.146 -6.747 -7.245 1.00 93.06 97 VAL A CA 1
ATOM 741 C C . VAL A 1 97 ? 9.647 -6.861 -7.431 1.00 93.06 97 VAL A C 1
ATOM 743 O O . VAL A 1 97 ? 10.389 -7.100 -6.477 1.00 93.06 97 VAL A O 1
ATOM 746 N N . VAL A 1 98 ? 10.107 -6.649 -8.662 1.00 92.31 98 VAL A N 1
ATOM 747 C CA . VAL A 1 98 ? 11.537 -6.588 -8.965 1.00 92.31 98 VAL A CA 1
ATOM 748 C C . VAL A 1 98 ? 12.072 -5.252 -8.461 1.00 92.31 98 VAL A C 1
ATOM 750 O O . VAL A 1 98 ? 11.854 -4.208 -9.065 1.00 92.31 98 VAL A O 1
ATOM 753 N N . ILE A 1 99 ? 12.747 -5.250 -7.318 1.00 90.25 99 ILE A N 1
ATOM 754 C CA . ILE A 1 99 ? 13.256 -4.009 -6.710 1.00 90.25 99 ILE A CA 1
ATOM 755 C C . ILE A 1 99 ? 14.605 -3.567 -7.284 1.00 90.25 99 ILE A C 1
ATOM 757 O O . ILE A 1 99 ? 15.015 -2.425 -7.086 1.00 90.25 99 ILE A O 1
ATOM 761 N N . PHE A 1 100 ? 15.302 -4.469 -7.974 1.00 86.56 100 PHE A N 1
ATOM 762 C CA . PHE A 1 100 ? 16.655 -4.248 -8.458 1.00 86.56 100 PHE A CA 1
ATOM 763 C C . PHE A 1 100 ? 17.001 -5.217 -9.590 1.00 86.56 100 PHE A C 1
ATOM 765 O O . PHE A 1 100 ? 16.545 -6.358 -9.598 1.00 86.56 100 PHE A O 1
ATOM 772 N N . GLY A 1 101 ? 17.837 -4.766 -10.517 1.00 83.50 101 GLY A N 1
ATOM 773 C CA . GLY A 1 101 ? 18.376 -5.547 -11.624 1.00 83.50 101 GLY A CA 1
ATOM 774 C C . GLY A 1 101 ? 19.551 -4.781 -12.216 1.00 83.50 101 GLY A C 1
ATOM 775 O O . GLY A 1 101 ? 19.503 -3.553 -12.218 1.00 83.50 101 GLY A O 1
ATOM 776 N N . ASN A 1 102 ? 20.602 -5.488 -12.650 1.00 81.31 102 ASN A N 1
ATOM 777 C CA . ASN A 1 102 ? 21.736 -4.848 -13.320 1.00 81.31 102 ASN A CA 1
ATOM 778 C C . ASN A 1 102 ? 22.121 -5.568 -14.599 1.00 81.31 102 ASN A C 1
ATOM 780 O O . ASN A 1 102 ? 22.149 -6.803 -14.638 1.00 81.31 102 ASN A O 1
ATOM 784 N N . ASP A 1 103 ? 22.531 -4.787 -15.586 1.00 75.88 103 ASP A N 1
ATOM 785 C CA . ASP A 1 103 ? 23.127 -5.278 -16.808 1.00 75.88 103 ASP A CA 1
ATOM 786 C C . ASP A 1 103 ? 24.636 -5.483 -16.630 1.00 75.88 103 ASP A C 1
ATOM 788 O O . ASP A 1 103 ? 25.460 -4.596 -16.842 1.00 75.88 103 ASP A O 1
ATOM 792 N N . PHE A 1 104 ? 25.011 -6.707 -16.259 1.00 75.38 104 PHE A N 1
ATOM 793 C CA . PHE A 1 104 ? 26.408 -7.133 -16.160 1.00 75.38 104 PHE A CA 1
ATOM 794 C C . PHE A 1 104 ? 26.967 -7.728 -17.457 1.00 75.38 104 PHE A C 1
ATOM 796 O O . PHE A 1 104 ? 28.075 -8.271 -17.460 1.00 75.38 104 PHE A O 1
ATOM 803 N N . ARG A 1 105 ? 26.246 -7.636 -18.583 1.00 72.31 105 ARG A N 1
ATOM 804 C CA . ARG 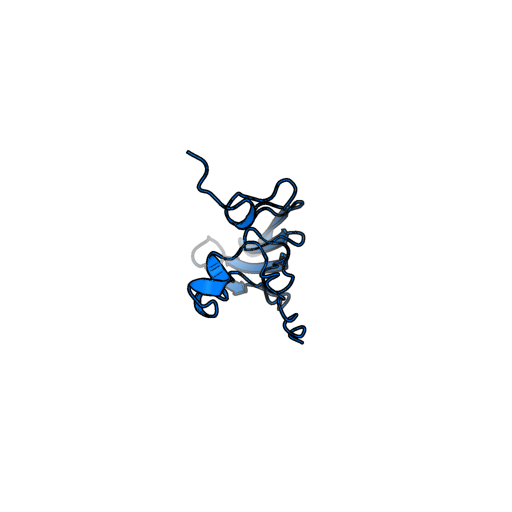A 1 105 ? 26.696 -8.241 -19.850 1.00 72.31 105 ARG A CA 1
ATOM 805 C C . ARG A 1 105 ? 28.002 -7.640 -20.353 1.00 72.31 105 ARG A C 1
ATOM 807 O O . ARG A 1 105 ? 28.714 -8.301 -21.102 1.00 72.31 105 ARG A O 1
ATOM 814 N N . PHE A 1 106 ? 28.387 -6.461 -19.866 1.00 66.25 106 PHE A N 1
ATOM 815 C CA . PHE A 1 106 ? 29.701 -5.884 -20.136 1.00 66.25 106 PHE A CA 1
ATOM 816 C C . PHE A 1 106 ? 30.884 -6.782 -19.744 1.00 66.25 106 PHE A C 1
ATOM 818 O O . PHE A 1 106 ? 31.919 -6.708 -20.398 1.00 66.25 106 PHE A O 1
ATOM 825 N N . PHE A 1 107 ? 30.749 -7.670 -18.747 1.00 67.38 107 PHE A N 1
ATOM 826 C CA . PHE A 1 107 ? 31.807 -8.635 -18.411 1.00 67.38 107 PHE A CA 1
ATOM 827 C C . PHE A 1 107 ? 32.014 -9.712 -19.480 1.00 67.38 107 PHE A C 1
ATOM 829 O O . PHE A 1 107 ? 33.053 -10.367 -19.493 1.00 67.38 107 PHE A O 1
ATOM 836 N N . SER A 1 108 ? 31.027 -9.923 -20.351 1.00 66.00 108 SER A N 1
ATOM 837 C CA . SER A 1 108 ? 31.105 -10.918 -21.422 1.00 66.00 108 SER A CA 1
ATOM 838 C C . SER A 1 108 ? 31.769 -10.390 -22.694 1.00 66.00 108 SER A C 1
ATOM 840 O O . SER A 1 108 ? 32.071 -11.184 -23.579 1.00 66.00 108 SER A O 1
ATOM 842 N N . TYR A 1 109 ? 32.036 -9.081 -22.782 1.00 66.25 109 TYR A N 1
ATOM 843 C CA . TYR A 1 109 ? 32.689 -8.489 -23.945 1.00 66.25 109 TYR A CA 1
ATOM 844 C C . TYR A 1 109 ? 34.207 -8.605 -23.827 1.00 66.25 109 TYR A C 1
ATOM 846 O O . TYR A 1 109 ? 34.814 -8.206 -22.831 1.00 66.25 109 TYR A O 1
ATOM 854 N N . SER A 1 110 ? 34.850 -9.099 -24.880 1.00 66.19 110 SER A N 1
ATOM 855 C CA . SER A 1 110 ? 36.285 -8.912 -25.055 1.00 66.19 110 SER A CA 1
ATOM 856 C C . SER A 1 110 ? 36.605 -7.426 -25.263 1.00 66.19 110 SER A C 1
ATOM 858 O O . SER A 1 110 ? 35.781 -6.647 -25.747 1.00 66.19 110 SER A O 1
ATOM 860 N N . PHE A 1 111 ? 37.840 -7.019 -24.953 1.00 61.53 111 PHE A N 1
ATOM 861 C CA . PHE A 1 111 ? 38.305 -5.650 -25.213 1.00 61.53 111 PHE A CA 1
ATOM 862 C C . PHE A 1 111 ? 38.136 -5.256 -26.695 1.00 61.53 111 PHE A C 1
ATOM 864 O O . PHE A 1 111 ? 37.851 -4.107 -27.004 1.00 61.53 111 PHE A O 1
ATOM 871 N N . GLY A 1 112 ? 38.247 -6.217 -27.619 1.00 61.91 112 GLY A N 1
ATOM 872 C CA . GLY A 1 112 ? 37.986 -5.984 -29.040 1.00 61.91 112 GLY A CA 1
ATOM 873 C C . GLY A 1 112 ? 36.519 -5.669 -29.341 1.00 61.91 112 GLY A C 1
ATOM 874 O O . GLY A 1 112 ? 36.248 -4.795 -30.152 1.00 61.91 112 GLY A O 1
ATOM 875 N N . GLU A 1 113 ? 35.571 -6.325 -28.673 1.00 64.69 113 GLU A N 1
ATOM 876 C CA . GLU A 1 113 ? 34.131 -6.106 -28.879 1.00 64.69 113 GLU A CA 1
ATOM 877 C C . GLU A 1 113 ? 33.640 -4.805 -28.239 1.00 64.69 113 GLU A C 1
ATOM 879 O O . GLU A 1 113 ? 32.827 -4.105 -28.834 1.00 64.69 113 GLU A O 1
ATOM 884 N N . ALA A 1 114 ? 34.171 -4.435 -27.070 1.00 61.16 114 ALA A N 1
ATOM 885 C CA . ALA A 1 114 ? 33.773 -3.218 -26.357 1.00 61.16 114 ALA A CA 1
ATOM 886 C C . ALA A 1 114 ? 34.169 -1.913 -27.080 1.00 61.16 114 ALA A C 1
ATOM 888 O O . ALA A 1 114 ? 33.558 -0.870 -26.847 1.00 61.16 114 ALA A O 1
ATOM 889 N N . PHE A 1 115 ? 35.187 -1.961 -27.949 1.00 61.38 115 PHE A N 1
ATOM 890 C CA . PHE A 1 115 ? 35.720 -0.793 -28.664 1.00 61.38 115 PHE A CA 1
ATOM 891 C C . PHE A 1 115 ? 35.598 -0.886 -30.191 1.00 61.38 115 PHE A C 1
ATOM 893 O O . PHE A 1 115 ? 36.091 0.004 -30.889 1.00 61.38 115 PHE A O 1
ATOM 900 N N . ASN A 1 116 ? 34.948 -1.923 -30.729 1.00 60.38 116 ASN A N 1
ATOM 901 C CA . ASN A 1 116 ? 34.740 -2.054 -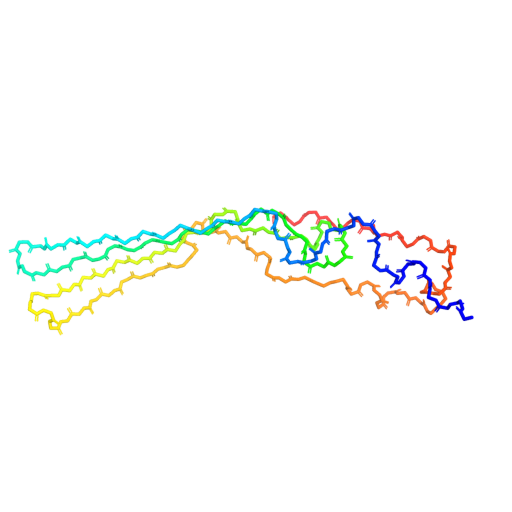32.168 1.00 60.38 116 ASN A CA 1
ATOM 902 C C . ASN A 1 116 ? 33.374 -1.474 -32.583 1.00 60.38 116 ASN A C 1
ATOM 904 O O . ASN A 1 116 ? 32.343 -2.069 -32.268 1.00 60.38 116 ASN A O 1
ATOM 908 N N . PRO A 1 117 ? 33.341 -0.362 -33.343 1.00 54.44 117 PRO A N 1
ATOM 909 C CA . PRO A 1 117 ? 32.094 0.264 -33.783 1.00 54.44 117 PRO A CA 1
ATOM 910 C C . PRO A 1 117 ? 31.275 -0.587 -34.770 1.00 54.44 117 PRO A C 1
ATOM 912 O O . PRO A 1 117 ? 30.118 -0.258 -35.024 1.00 54.44 117 PRO A O 1
ATOM 915 N N . GLU A 1 118 ? 31.841 -1.662 -35.330 1.00 57.66 118 GLU A N 1
ATOM 916 C CA . GLU A 1 118 ? 31.139 -2.581 -36.238 1.00 57.66 118 GLU A CA 1
ATOM 917 C C . GLU A 1 118 ? 30.484 -3.774 -35.521 1.00 57.66 118 GLU A C 1
ATOM 919 O O . GLU A 1 118 ? 29.658 -4.474 -36.112 1.00 57.66 118 GLU A O 1
ATOM 924 N N . VAL A 1 119 ? 30.804 -4.016 -34.242 1.00 56.44 119 VAL A N 1
ATOM 925 C CA . VAL A 1 119 ? 30.195 -5.112 -33.478 1.00 56.44 119 VAL A CA 1
ATOM 926 C C . VAL A 1 119 ? 28.811 -4.686 -33.004 1.00 56.44 119 VAL A C 1
ATOM 928 O O . VAL A 1 119 ? 28.637 -3.909 -32.065 1.00 56.44 119 VAL A O 1
ATOM 931 N N . ARG A 1 120 ? 27.783 -5.240 -33.650 1.00 54.81 120 ARG A N 1
ATOM 932 C CA . ARG A 1 120 ? 26.411 -5.139 -33.160 1.00 54.81 120 ARG A CA 1
ATOM 933 C C . ARG A 1 120 ? 26.226 -6.165 -32.049 1.00 54.81 120 ARG A C 1
ATOM 935 O O . ARG A 1 120 ? 26.034 -7.345 -32.322 1.00 54.81 120 ARG A O 1
ATOM 942 N N . ILE A 1 121 ? 26.293 -5.707 -30.804 1.00 54.88 121 ILE A N 1
ATOM 943 C CA . ILE A 1 121 ? 26.052 -6.548 -29.630 1.00 54.88 121 ILE A CA 1
ATOM 944 C C . ILE A 1 121 ? 24.612 -7.069 -29.703 1.00 54.88 121 ILE A C 1
ATOM 946 O O . ILE A 1 121 ? 23.650 -6.327 -29.499 1.00 54.88 121 ILE A O 1
ATOM 950 N N . SER A 1 122 ? 24.453 -8.344 -30.052 1.00 49.19 122 SER A N 1
ATOM 951 C CA . SER A 1 122 ? 23.162 -9.019 -30.008 1.00 49.19 122 SER A CA 1
ATOM 952 C C . SER A 1 122 ? 22.898 -9.462 -28.578 1.00 49.19 122 SER A C 1
ATOM 954 O O . SER A 1 122 ? 23.557 -10.371 -28.078 1.00 49.19 122 SER A O 1
ATOM 956 N N . ILE A 1 123 ? 21.928 -8.826 -27.930 1.00 51.03 123 ILE A N 1
ATOM 957 C CA . ILE A 1 123 ? 21.380 -9.276 -26.655 1.00 51.03 123 ILE A CA 1
ATOM 958 C C . ILE A 1 123 ? 20.466 -10.478 -26.946 1.00 51.03 123 ILE A C 1
ATOM 960 O O . ILE A 1 123 ? 19.417 -10.284 -27.568 1.00 51.03 123 ILE A O 1
ATOM 964 N N . PRO A 1 124 ? 20.810 -11.716 -26.548 1.00 45.81 124 PRO A N 1
ATOM 965 C CA . PRO A 1 124 ? 19.818 -12.779 -26.547 1.00 45.81 124 PRO A CA 1
ATOM 966 C C . PRO A 1 124 ? 18.738 -12.405 -25.527 1.00 45.81 124 PRO A C 1
ATOM 968 O O . PRO A 1 124 ? 19.045 -12.135 -24.366 1.00 45.81 124 PRO A O 1
ATOM 971 N N . ALA A 1 125 ? 17.479 -12.352 -25.965 1.00 45.81 125 ALA A N 1
ATOM 972 C CA . ALA A 1 125 ? 16.357 -12.128 -25.064 1.00 45.81 125 ALA A CA 1
ATOM 973 C C . ALA A 1 125 ? 16.362 -13.223 -23.990 1.00 45.81 125 ALA A C 1
ATOM 975 O O . ALA A 1 125 ? 16.326 -14.414 -24.311 1.00 45.81 125 ALA A O 1
ATOM 976 N N . GLN A 1 126 ? 16.430 -12.828 -22.721 1.00 46.75 126 GLN A N 1
ATOM 977 C CA . GLN A 1 126 ? 16.278 -13.780 -21.631 1.00 46.75 126 GLN A CA 1
ATOM 978 C C . GLN A 1 126 ? 14.808 -14.237 -21.611 1.00 46.75 126 GLN A C 1
ATOM 980 O O . GLN A 1 126 ? 13.920 -13.389 -21.739 1.00 46.75 126 GLN A O 1
ATOM 985 N N . PRO A 1 127 ? 14.521 -15.549 -21.514 1.00 38.84 127 PRO A N 1
ATOM 986 C CA . PRO A 1 127 ? 13.146 -16.033 -21.520 1.00 38.84 127 PRO A CA 1
ATOM 987 C C . PRO A 1 127 ? 12.345 -15.400 -20.371 1.00 38.84 127 PRO A C 1
ATOM 989 O O . PRO A 1 127 ? 12.920 -15.122 -19.313 1.00 38.84 127 PRO A O 1
ATOM 992 N N . PRO A 1 128 ? 11.036 -15.152 -20.563 1.00 37.44 128 PRO A N 1
ATOM 993 C CA . PRO A 1 128 ? 10.196 -14.614 -19.506 1.00 37.44 128 PRO A CA 1
ATOM 994 C C . PRO A 1 128 ? 10.214 -15.566 -18.309 1.00 37.44 128 PRO A C 1
ATOM 996 O O . PRO A 1 128 ? 10.002 -16.770 -18.459 1.00 37.44 128 PRO A O 1
ATOM 999 N N . HIS A 1 129 ? 10.485 -15.016 -17.128 1.00 49.12 129 HIS A N 1
ATOM 1000 C CA . HIS A 1 129 ? 10.331 -15.738 -15.869 1.00 49.12 129 HIS A CA 1
ATOM 1001 C C . HIS A 1 129 ? 8.829 -15.908 -15.614 1.00 49.12 129 HIS A C 1
ATOM 1003 O O . HIS A 1 129 ? 8.100 -14.914 -15.582 1.00 49.12 129 HIS A O 1
ATOM 1009 N N . GLY A 1 130 ? 8.379 -17.164 -15.563 1.00 39.31 130 GLY A N 1
ATOM 1010 C CA . GLY A 1 130 ? 7.001 -17.550 -15.242 1.00 39.31 130 GLY A CA 1
ATOM 1011 C C . GLY A 1 130 ? 6.766 -17.730 -13.753 1.00 39.31 130 GLY A C 1
ATOM 1012 O O . GLY A 1 130 ? 7.765 -17.789 -13.002 1.00 39.31 130 GLY A O 1
#